Protein AF-A0A920RHC2-F1 (afdb_monomer_lite)

Sequence (141 aa):
MSAENQAVTLLLRSSAWGMVALALLFLLNNFLIFWMDWPGPLALGAHQGWLGLEPLPQPLADGAIALGWIQIAIICVGLGASVVYSLVTPRVGLRAEADRLSGFVTYFVRAFFGGAVGRLFDALISFLRVEGLLVPLWESR

Secondary structure (DSSP, 8-state):
--HHHHHHHHHHHHHHHHHHHHHHHHHHHHHHHHTT----HHHHHHHTTGGGPPPPSSPPPHHHHHHHHHHHHHHHHHHHHHHHHHHH-TTS-HHHHHHHHHHHHHHHHIIIIISHHHHHHHHHHHHHHHTTTTGGGTTT-

Radius of gyration: 21.16 Å; chains: 1; bounding box: 65×23×48 Å

Foldseek 3Di:
DDPVVLVVQLVVQLVLLLVVLVVVLVVVQCCCCVVVVACGLVLLCLLVCHPVHPRPPDHDDPVSNVSNVVSVVSSCCSSVCSSVVSVVPSPDDPVNSVVVSVVVVVVVCCCCPPHDNVVVVVVVVVVCVVVVVVVVVPVPD

pLDDT: mean 82.59, std 9.6, range [44.5, 93.81]

Structure (mmCIF, N/CA/C/O backbone):
data_AF-A0A920RHC2-F1
#
_entry.id   AF-A0A920RHC2-F1
#
loop_
_atom_site.group_PDB
_atom_site.id
_atom_site.type_symbol
_atom_site.label_atom_id
_atom_site.label_alt_id
_atom_site.label_comp_id
_atom_site.label_asym_id
_atom_site.label_entity_id
_atom_site.label_seq_id
_atom_site.pdbx_PDB_ins_code
_atom_site.Cartn_x
_atom_site.Cartn_y
_atom_site.Cartn_z
_atom_site.occupancy
_atom_site.B_iso_or_equiv
_atom_site.auth_seq_id
_atom_site.auth_comp_id
_atom_site.auth_asym_id
_atom_site.auth_atom_id
_atom_site.pdbx_PDB_model_num
ATOM 1 N N . MET A 1 1 ? 26.823 -2.764 -19.845 1.00 55.16 1 MET A N 1
ATOM 2 C CA . MET A 1 1 ? 26.340 -1.892 -18.749 1.00 55.16 1 MET A CA 1
ATOM 3 C C . MET A 1 1 ? 27.145 -2.270 -17.516 1.00 55.16 1 MET A C 1
ATOM 5 O O . MET A 1 1 ? 27.219 -3.463 -17.254 1.00 55.16 1 MET A O 1
ATOM 9 N N . SER A 1 2 ? 27.831 -1.337 -16.848 1.00 66.44 2 SER A N 1
ATOM 10 C CA . SER A 1 2 ? 28.589 -1.671 -15.629 1.00 66.44 2 SER A CA 1
ATOM 11 C C . SER A 1 2 ? 27.632 -2.130 -14.520 1.00 66.44 2 SER A C 1
ATOM 13 O O . SER A 1 2 ? 26.458 -1.749 -14.520 1.00 66.44 2 SER A O 1
ATOM 15 N N . ALA A 1 3 ? 28.120 -2.946 -13.581 1.00 70.38 3 ALA A N 1
ATOM 16 C CA . ALA A 1 3 ? 27.329 -3.412 -12.437 1.00 70.38 3 ALA A CA 1
ATOM 17 C C . ALA A 1 3 ? 26.746 -2.243 -11.614 1.00 70.38 3 ALA A C 1
ATOM 19 O O . ALA A 1 3 ? 25.627 -2.324 -11.114 1.00 70.38 3 ALA A O 1
ATOM 20 N N . GLU A 1 4 ? 27.466 -1.122 -11.561 1.00 74.62 4 GLU A N 1
ATOM 21 C CA . GLU A 1 4 ? 27.045 0.124 -10.915 1.00 74.62 4 GLU A CA 1
ATOM 22 C C . GLU A 1 4 ? 25.785 0.726 -11.559 1.00 74.62 4 GLU A C 1
ATOM 24 O O . GLU A 1 4 ? 24.806 1.009 -10.869 1.00 74.62 4 GLU A O 1
ATOM 29 N N . ASN A 1 5 ? 25.733 0.810 -12.894 1.00 79.62 5 ASN A N 1
ATOM 30 C CA . ASN A 1 5 ? 24.558 1.330 -13.604 1.00 79.62 5 ASN A CA 1
ATOM 31 C C . ASN A 1 5 ? 23.321 0.444 -13.399 1.00 79.62 5 ASN A C 1
ATOM 33 O O . ASN A 1 5 ? 22.188 0.932 -13.390 1.00 79.62 5 ASN A O 1
ATOM 37 N N . GLN A 1 6 ? 23.527 -0.863 -13.225 1.00 79.44 6 GLN A N 1
ATOM 38 C CA . GLN A 1 6 ? 22.450 -1.798 -12.923 1.00 79.44 6 GLN A CA 1
ATOM 39 C C . GLN A 1 6 ? 21.922 -1.611 -11.494 1.00 79.44 6 GLN A C 1
ATOM 41 O O . GLN A 1 6 ? 20.706 -1.606 -11.306 1.00 79.44 6 GLN A O 1
ATOM 46 N N . ALA A 1 7 ? 22.801 -1.400 -10.511 1.00 83.56 7 ALA A N 1
ATOM 47 C CA . ALA A 1 7 ? 22.408 -1.134 -9.127 1.00 83.56 7 ALA A CA 1
ATOM 48 C C . ALA A 1 7 ? 21.610 0.175 -9.000 1.00 83.56 7 ALA A C 1
ATOM 50 O O . ALA A 1 7 ? 20.532 0.180 -8.407 1.00 83.56 7 ALA A O 1
ATOM 51 N N . VAL A 1 8 ? 22.080 1.256 -9.631 1.00 85.88 8 VAL A N 1
ATOM 52 C CA . VAL A 1 8 ? 21.368 2.547 -9.657 1.00 85.88 8 VAL A CA 1
ATOM 53 C C . VAL A 1 8 ? 19.995 2.400 -10.311 1.00 85.88 8 VAL A C 1
ATOM 55 O O . VAL A 1 8 ? 18.997 2.894 -9.790 1.00 85.88 8 VAL A O 1
ATOM 58 N N . THR A 1 9 ? 19.922 1.664 -11.422 1.00 85.75 9 THR A N 1
ATOM 59 C CA . THR A 1 9 ? 18.646 1.393 -12.092 1.00 85.75 9 THR A CA 1
ATOM 60 C C . THR A 1 9 ? 17.695 0.636 -11.168 1.00 85.75 9 THR A C 1
ATOM 62 O O . THR A 1 9 ? 16.549 1.039 -11.026 1.00 85.75 9 THR A O 1
ATOM 65 N N . LEU A 1 10 ? 18.149 -0.422 -10.494 1.00 85.31 10 LEU A N 1
ATOM 66 C CA . LEU A 1 10 ? 17.309 -1.183 -9.564 1.00 85.31 10 LEU A CA 1
ATOM 67 C C . LEU A 1 10 ? 16.796 -0.326 -8.402 1.00 85.31 10 LEU A C 1
ATOM 69 O O . LEU A 1 10 ? 15.611 -0.410 -8.088 1.00 85.31 10 LEU A O 1
ATOM 73 N N . LEU A 1 11 ? 17.649 0.519 -7.813 1.00 88.00 11 LEU A N 1
ATOM 74 C CA . LEU A 1 11 ? 17.274 1.420 -6.718 1.00 88.00 11 LEU A CA 1
ATOM 75 C C . LEU A 1 11 ? 16.206 2.433 -7.137 1.00 88.00 11 LEU A C 1
ATOM 77 O O . LEU A 1 11 ? 15.235 2.647 -6.413 1.00 88.00 11 LEU A O 1
ATOM 81 N N . LEU A 1 12 ? 16.355 3.051 -8.311 1.00 89.44 12 LEU A N 1
ATOM 82 C CA . LEU A 1 12 ? 15.370 4.010 -8.813 1.00 89.44 12 LEU A CA 1
ATOM 83 C C . LEU A 1 12 ? 14.016 3.340 -9.072 1.00 89.44 12 LEU A C 1
ATOM 85 O O . LEU A 1 12 ? 12.972 3.904 -8.748 1.00 89.44 12 LEU A O 1
ATOM 89 N N . ARG A 1 13 ? 14.032 2.117 -9.609 1.00 86.81 13 ARG A N 1
ATOM 90 C CA . ARG A 1 13 ? 12.820 1.347 -9.918 1.00 86.81 13 ARG A CA 1
ATOM 91 C C . ARG A 1 13 ? 12.100 0.875 -8.659 1.00 86.81 13 ARG A C 1
ATOM 93 O O . ARG A 1 13 ? 10.891 1.076 -8.541 1.00 86.81 13 ARG A O 1
ATOM 100 N N . SER A 1 14 ? 12.841 0.325 -7.696 1.00 87.81 14 SER A N 1
ATOM 101 C CA . SER A 1 14 ? 12.277 -0.087 -6.409 1.00 87.81 14 SER A CA 1
ATOM 102 C C . SER A 1 14 ? 11.724 1.104 -5.637 1.00 87.81 14 SER A C 1
ATOM 104 O O . SER A 1 14 ? 10.652 0.993 -5.053 1.00 87.81 14 SER A O 1
ATOM 106 N N . SER A 1 15 ? 12.386 2.263 -5.700 1.00 88.88 15 SER A N 1
ATOM 107 C CA . SER A 1 15 ? 11.894 3.494 -5.074 1.00 88.88 15 SER A CA 1
ATOM 108 C C . SER A 1 15 ? 10.613 4.001 -5.743 1.00 88.88 15 SER A C 1
ATOM 110 O O . SER A 1 15 ? 9.666 4.362 -5.048 1.00 88.88 15 SER A O 1
ATOM 112 N N . ALA A 1 16 ? 10.533 3.988 -7.079 1.00 90.06 16 ALA A N 1
ATOM 113 C CA . ALA A 1 16 ? 9.341 4.428 -7.810 1.00 90.06 16 ALA A CA 1
ATOM 114 C C . ALA A 1 16 ? 8.115 3.548 -7.510 1.00 90.06 16 ALA A C 1
ATOM 116 O O . ALA A 1 16 ? 7.049 4.062 -7.159 1.00 90.06 16 ALA A O 1
ATOM 117 N N . TRP A 1 17 ? 8.272 2.223 -7.581 1.00 88.50 17 TRP A N 1
ATOM 118 C CA . TRP A 1 17 ? 7.216 1.289 -7.179 1.00 88.50 17 TRP A CA 1
ATOM 119 C C . TRP A 1 17 ? 6.915 1.362 -5.686 1.00 88.50 17 TRP A C 1
ATOM 121 O O . TRP A 1 17 ? 5.752 1.262 -5.300 1.00 88.50 17 TRP A O 1
ATOM 131 N N . GLY A 1 18 ? 7.936 1.582 -4.860 1.00 91.25 18 GLY A N 1
ATOM 132 C CA . GLY A 1 18 ? 7.806 1.766 -3.421 1.00 91.25 18 GLY A CA 1
ATOM 133 C C . GLY A 1 18 ? 6.914 2.953 -3.074 1.00 91.25 18 GLY A C 1
ATOM 134 O O . GLY A 1 18 ? 6.018 2.804 -2.253 1.00 91.25 18 GLY A O 1
ATOM 135 N N . MET A 1 19 ? 7.071 4.100 -3.743 1.00 92.31 19 MET A N 1
ATOM 136 C CA . MET A 1 19 ? 6.215 5.271 -3.507 1.00 92.31 19 MET A CA 1
ATOM 137 C C . MET A 1 19 ? 4.748 5.005 -3.860 1.00 92.31 19 MET A C 1
ATOM 139 O O . MET A 1 19 ? 3.854 5.382 -3.101 1.00 92.31 19 MET A O 1
ATOM 143 N N . VAL A 1 20 ? 4.479 4.316 -4.973 1.00 90.88 20 VAL A N 1
ATOM 144 C CA . VAL A 1 20 ? 3.101 3.952 -5.345 1.00 90.88 20 VAL A CA 1
ATOM 145 C C . VAL A 1 20 ? 2.523 2.914 -4.386 1.00 90.88 20 VAL A C 1
ATOM 147 O O . VAL A 1 20 ? 1.379 3.055 -3.955 1.00 90.88 20 VAL A O 1
ATOM 150 N N . ALA A 1 21 ? 3.313 1.915 -3.989 1.00 91.69 21 ALA A N 1
ATOM 151 C CA . ALA A 1 21 ? 2.910 0.938 -2.985 1.00 91.69 21 ALA A CA 1
ATOM 152 C C . ALA A 1 21 ? 2.608 1.610 -1.639 1.00 91.69 21 ALA A C 1
ATOM 154 O O . ALA A 1 21 ? 1.578 1.317 -1.045 1.00 91.69 21 ALA A O 1
ATOM 155 N N . LEU A 1 22 ? 3.444 2.552 -1.193 1.00 92.69 22 LEU A N 1
ATOM 156 C CA . LEU A 1 22 ? 3.224 3.336 0.024 1.00 92.69 22 LEU A CA 1
ATOM 157 C C . LEU A 1 22 ? 1.918 4.124 -0.039 1.00 92.69 22 LEU A C 1
ATOM 159 O O . LEU A 1 22 ? 1.150 4.083 0.917 1.00 92.69 22 LEU A O 1
ATOM 163 N N . ALA A 1 23 ? 1.635 4.797 -1.155 1.00 92.31 23 ALA A N 1
ATOM 164 C CA . ALA A 1 23 ? 0.384 5.531 -1.321 1.00 92.31 23 ALA A CA 1
ATOM 165 C C . ALA A 1 23 ? -0.835 4.595 -1.235 1.00 92.31 23 ALA A C 1
ATOM 167 O O . ALA A 1 23 ? -1.777 4.869 -0.494 1.00 92.31 23 ALA A O 1
ATOM 168 N N . LEU A 1 24 ? -0.806 3.459 -1.937 1.00 90.94 24 LEU A N 1
ATOM 169 C CA . LEU A 1 24 ? -1.895 2.478 -1.901 1.00 90.94 24 LEU A CA 1
ATOM 170 C C . LEU A 1 24 ? -2.056 1.835 -0.519 1.00 90.94 24 LEU A C 1
ATOM 172 O O . LEU A 1 24 ? -3.180 1.695 -0.042 1.00 90.94 24 LEU A O 1
ATOM 176 N N . LEU A 1 25 ? -0.951 1.477 0.137 1.00 93.81 25 LEU A N 1
ATOM 177 C CA . LEU A 1 25 ? -0.948 0.942 1.497 1.00 93.81 25 LEU A CA 1
ATOM 178 C C . LEU A 1 25 ? -1.472 1.966 2.497 1.00 93.81 25 LEU A C 1
ATOM 180 O O . LEU A 1 25 ? -2.221 1.590 3.390 1.00 93.81 25 LEU A O 1
ATOM 184 N N . PHE A 1 26 ? -1.131 3.246 2.339 1.00 91.31 26 PHE A N 1
ATOM 185 C CA . PHE A 1 26 ? -1.679 4.320 3.158 1.00 91.31 26 PHE A CA 1
ATOM 186 C C . PHE A 1 26 ? -3.196 4.417 2.979 1.00 91.31 26 PHE A C 1
ATOM 188 O O . PHE A 1 26 ? -3.917 4.401 3.973 1.00 91.31 26 PHE A O 1
ATOM 195 N N . LEU A 1 27 ? -3.701 4.444 1.740 1.00 91.19 27 LEU A N 1
ATOM 196 C CA . LEU A 1 27 ? -5.147 4.464 1.480 1.00 91.19 27 LEU A CA 1
ATOM 197 C C . LEU A 1 27 ? -5.847 3.236 2.081 1.00 91.19 27 LEU A C 1
ATOM 199 O O . LEU A 1 27 ? -6.848 3.381 2.779 1.00 91.19 27 LEU A O 1
ATOM 203 N N . LEU A 1 28 ? -5.302 2.040 1.849 1.00 92.12 28 LEU A N 1
ATOM 204 C CA . LEU A 1 28 ? -5.846 0.795 2.388 1.00 92.12 28 LEU A CA 1
ATOM 205 C C . LEU A 1 28 ? -5.826 0.792 3.919 1.00 92.12 28 LEU A C 1
ATOM 207 O O . LEU A 1 28 ? -6.799 0.391 4.548 1.00 92.12 28 LEU A O 1
ATOM 211 N N . ASN A 1 29 ? -4.738 1.252 4.532 1.00 92.44 29 ASN A N 1
ATOM 212 C CA . ASN A 1 29 ? -4.620 1.308 5.981 1.00 92.44 29 ASN A CA 1
ATOM 213 C C . ASN A 1 29 ? -5.637 2.279 6.589 1.00 92.44 29 ASN A C 1
ATOM 215 O O . ASN A 1 29 ? -6.314 1.911 7.544 1.00 92.44 29 ASN A O 1
ATOM 219 N N . ASN A 1 30 ? -5.813 3.461 5.992 1.00 91.44 30 ASN A N 1
ATOM 220 C CA . ASN A 1 30 ? -6.843 4.409 6.416 1.00 91.44 30 ASN A CA 1
ATOM 221 C C . ASN A 1 30 ? -8.245 3.817 6.271 1.00 91.44 30 ASN A C 1
ATOM 223 O O . ASN A 1 30 ? -9.056 3.960 7.177 1.00 91.44 30 ASN A O 1
ATOM 227 N N . PHE A 1 31 ? -8.521 3.115 5.172 1.00 90.38 31 PHE A N 1
ATOM 228 C CA . PHE A 1 31 ? -9.789 2.411 4.997 1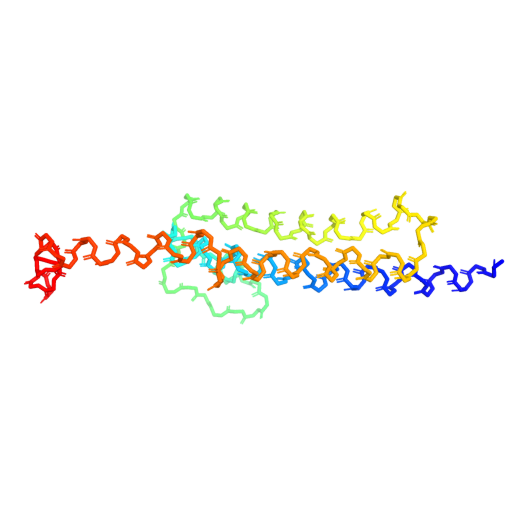.00 90.38 31 PHE A CA 1
ATOM 229 C C . PHE A 1 31 ? -10.020 1.377 6.111 1.00 90.38 31 PHE A C 1
ATOM 231 O O . PHE A 1 31 ? -11.079 1.364 6.731 1.00 90.38 31 PHE A O 1
ATOM 238 N N . LEU A 1 32 ? -9.020 0.548 6.427 1.00 91.19 32 LEU A N 1
ATOM 239 C CA . LEU A 1 32 ? -9.137 -0.448 7.496 1.00 91.19 32 LEU A CA 1
ATOM 240 C C . LEU A 1 32 ? -9.357 0.196 8.873 1.00 91.19 32 LEU A C 1
ATOM 242 O O . LEU A 1 32 ? -10.135 -0.319 9.666 1.00 91.19 32 LEU A O 1
ATOM 246 N N . ILE A 1 33 ? -8.691 1.313 9.164 1.00 90.06 33 ILE A N 1
ATOM 247 C CA . ILE A 1 33 ? -8.833 1.991 10.458 1.00 90.06 33 ILE A CA 1
ATOM 248 C C . ILE A 1 33 ? -10.189 2.696 10.556 1.00 90.06 33 ILE A C 1
ATOM 250 O O . ILE A 1 33 ? -10.921 2.465 11.506 1.00 90.06 33 ILE A O 1
ATOM 254 N N . PHE A 1 34 ? -10.544 3.533 9.580 1.00 88.75 34 PHE A N 1
ATOM 255 C CA . PHE A 1 34 ? -11.711 4.413 9.693 1.00 88.75 34 PHE A CA 1
ATOM 256 C C . PHE A 1 34 ? -13.041 3.768 9.307 1.00 88.75 34 PHE A C 1
ATOM 258 O O . PHE A 1 34 ? -14.078 4.246 9.752 1.00 88.75 34 PHE A O 1
ATOM 265 N N . TRP A 1 35 ? -13.046 2.756 8.436 1.00 87.81 35 TRP A N 1
ATOM 266 C CA . TRP A 1 35 ? -14.291 2.099 8.008 1.00 87.81 35 TRP A CA 1
ATOM 267 C C . TRP A 1 35 ? -14.493 0.723 8.624 1.00 87.81 35 TRP A C 1
ATOM 269 O O . TRP A 1 35 ? -15.633 0.293 8.757 1.00 87.81 35 TRP A O 1
ATOM 279 N N . MET A 1 36 ? -13.411 0.020 8.959 1.00 88.12 36 MET A N 1
ATOM 280 C CA . MET A 1 36 ? -13.496 -1.313 9.556 1.00 88.12 36 MET A CA 1
ATOM 281 C C . MET A 1 36 ? -13.176 -1.308 11.058 1.00 88.12 36 MET A C 1
ATOM 283 O O . MET A 1 36 ? -13.199 -2.377 11.664 1.00 88.12 36 MET A O 1
ATOM 287 N N . ASP A 1 37 ? -12.860 -0.144 11.641 1.00 86.44 37 ASP A N 1
ATOM 288 C CA . ASP A 1 37 ? -12.486 0.041 13.051 1.00 86.44 37 ASP A CA 1
ATOM 289 C C . ASP A 1 37 ? -11.280 -0.810 13.491 1.00 86.44 37 ASP A C 1
ATOM 291 O O . ASP A 1 37 ? -11.186 -1.283 14.627 1.00 86.44 37 ASP A O 1
ATOM 295 N N . TRP A 1 38 ? -10.324 -1.042 12.585 1.00 90.56 38 TRP A N 1
ATOM 296 C CA . TRP A 1 38 ? -9.099 -1.760 12.938 1.00 90.56 38 TRP A CA 1
ATOM 297 C C . TRP A 1 38 ? -8.186 -0.869 13.791 1.00 90.56 38 TRP A C 1
ATOM 299 O O . TRP A 1 38 ? -8.099 0.334 13.550 1.00 90.56 38 TRP A O 1
ATOM 309 N N . PRO A 1 39 ? -7.418 -1.446 14.732 1.00 85.44 39 PRO A N 1
ATOM 310 C CA . PRO A 1 39 ? -6.642 -0.667 15.701 1.00 85.44 39 PRO A CA 1
ATOM 311 C C . PRO A 1 39 ? -5.544 0.192 15.063 1.00 85.44 39 PRO A C 1
ATOM 313 O O . PRO A 1 39 ? -5.160 1.222 15.609 1.00 85.44 39 PRO A O 1
ATOM 316 N N . GLY A 1 40 ? -5.027 -0.219 13.906 1.00 85.94 40 GLY A N 1
ATOM 317 C CA . GLY A 1 40 ? -3.912 0.445 13.252 1.00 85.94 40 GLY A CA 1
ATOM 318 C C . GLY A 1 40 ? -2.551 -0.066 13.748 1.00 85.94 40 GLY A C 1
ATOM 319 O O . GLY A 1 40 ? -2.409 -0.531 14.883 1.00 85.94 40 GLY A O 1
ATOM 320 N N . PRO A 1 41 ? -1.504 0.049 12.914 1.00 84.00 41 PRO A N 1
ATOM 321 C CA . PRO A 1 41 ? -0.167 -0.446 13.241 1.00 84.00 41 PRO A CA 1
ATOM 322 C C . PRO A 1 41 ? 0.475 0.311 14.414 1.00 84.00 41 PRO A C 1
ATOM 324 O O . PRO A 1 41 ? 1.221 -0.279 15.192 1.00 84.00 41 PRO A O 1
ATOM 327 N N . LEU A 1 42 ? 0.159 1.603 14.580 1.00 82.62 42 LEU A N 1
ATOM 328 C CA . LEU A 1 42 ? 0.672 2.420 15.685 1.00 82.62 42 LEU A CA 1
ATOM 329 C C . LEU A 1 42 ? 0.055 2.034 17.033 1.00 82.62 42 LEU A C 1
ATOM 331 O O . LEU A 1 42 ? 0.767 2.018 18.031 1.00 82.62 42 LEU A O 1
ATOM 335 N N . ALA A 1 43 ? -1.231 1.671 17.069 1.00 83.31 43 ALA A N 1
ATOM 336 C CA . ALA A 1 43 ? -1.875 1.226 18.303 1.00 83.31 43 ALA A CA 1
ATOM 337 C C . ALA A 1 43 ? -1.321 -0.125 18.773 1.00 83.31 43 ALA A C 1
ATOM 339 O O . ALA A 1 43 ? -1.094 -0.317 19.966 1.00 83.31 43 ALA A O 1
ATOM 340 N N . LEU A 1 44 ? -1.029 -1.038 17.839 1.00 84.50 44 LEU A N 1
ATOM 341 C CA . LEU A 1 44 ? -0.336 -2.285 18.165 1.00 84.50 44 LEU A CA 1
ATOM 342 C C . LEU A 1 44 ? 1.096 -2.025 18.659 1.00 84.50 44 LEU A C 1
ATOM 344 O O . LEU A 1 44 ? 1.526 -2.628 19.640 1.00 84.50 44 LEU A O 1
ATOM 348 N N . GLY A 1 45 ? 1.814 -1.092 18.027 1.00 81.31 45 GLY A N 1
ATOM 349 C CA . GLY A 1 45 ? 3.134 -0.664 18.490 1.00 81.31 45 GLY A CA 1
ATOM 350 C C . GLY A 1 45 ? 3.102 -0.105 19.914 1.00 81.31 45 GLY A C 1
ATOM 351 O O . GLY A 1 45 ? 3.906 -0.512 20.745 1.00 81.31 45 GLY A O 1
ATOM 352 N N . ALA A 1 46 ? 2.140 0.762 20.225 1.00 82.44 46 ALA A N 1
ATOM 353 C CA . ALA A 1 46 ? 1.969 1.331 21.558 1.00 82.44 46 ALA A CA 1
ATOM 354 C C . ALA A 1 46 ? 1.548 0.284 22.608 1.00 82.44 46 ALA A C 1
ATOM 356 O O . ALA A 1 46 ? 2.029 0.326 23.738 1.00 82.44 46 ALA A O 1
ATOM 357 N N . HIS A 1 47 ? 0.740 -0.714 22.233 1.00 80.81 47 HIS A N 1
ATOM 358 C CA . HIS A 1 47 ? 0.437 -1.858 23.102 1.00 80.81 47 HIS A CA 1
ATOM 359 C C . HIS A 1 47 ? 1.683 -2.689 23.446 1.00 80.81 47 HIS A C 1
ATOM 361 O O . HIS A 1 47 ? 1.843 -3.121 24.583 1.00 80.81 47 HIS A O 1
ATOM 367 N N . GLN A 1 48 ? 2.585 -2.871 22.479 1.00 80.69 48 GLN A N 1
ATOM 368 C CA . GLN A 1 48 ? 3.834 -3.618 22.653 1.00 80.69 48 GLN A CA 1
ATOM 369 C C . GLN A 1 48 ? 4.971 -2.766 23.259 1.00 80.69 48 GLN A C 1
ATOM 371 O O . GLN A 1 48 ? 6.066 -3.278 23.499 1.00 80.69 48 GLN A O 1
ATOM 376 N N . GLY A 1 49 ? 4.747 -1.466 23.489 1.00 78.69 49 GLY A N 1
ATOM 377 C CA . GLY A 1 49 ? 5.767 -0.530 23.974 1.00 78.69 49 GLY A CA 1
ATOM 378 C C . GLY A 1 49 ? 6.854 -0.195 22.943 1.00 78.69 49 GLY A C 1
ATOM 379 O O . GLY A 1 49 ? 7.983 0.140 23.301 1.00 78.69 49 GLY A O 1
ATOM 380 N N . TRP A 1 50 ? 6.556 -0.315 21.650 1.00 83.06 50 TRP A N 1
ATOM 381 C CA . TRP A 1 50 ? 7.481 0.029 20.573 1.00 83.06 50 TRP A CA 1
ATOM 382 C C . TRP A 1 50 ? 7.625 1.543 20.404 1.00 83.06 50 TRP A C 1
ATOM 384 O O . TRP A 1 50 ? 6.687 2.304 20.622 1.00 83.06 50 TRP A O 1
ATOM 394 N N . LEU A 1 51 ? 8.813 1.972 19.962 1.00 74.44 51 LEU A N 1
ATOM 395 C CA . LEU A 1 51 ? 9.124 3.359 19.581 1.00 74.44 51 LEU A CA 1
ATOM 396 C C . LEU A 1 51 ? 8.927 4.409 20.695 1.00 74.44 51 LEU A C 1
ATOM 398 O O . LEU A 1 51 ? 8.866 5.598 20.399 1.00 74.44 51 LEU A O 1
ATOM 402 N N . GLY A 1 52 ? 8.850 3.989 21.964 1.00 72.69 52 GLY A N 1
ATOM 403 C CA . GLY A 1 52 ? 8.622 4.898 23.093 1.00 72.69 52 GLY A CA 1
ATOM 404 C C . GLY A 1 52 ? 7.229 5.536 23.097 1.00 72.69 52 GLY A C 1
ATOM 405 O O . GLY A 1 52 ? 7.056 6.603 23.677 1.00 72.69 52 GLY A O 1
ATOM 406 N N . LEU A 1 53 ? 6.260 4.912 22.421 1.00 77.12 53 LEU A N 1
ATOM 407 C CA . LEU A 1 53 ? 4.879 5.382 22.376 1.00 77.12 53 LEU A CA 1
ATOM 408 C C . LEU A 1 53 ? 4.219 5.249 23.755 1.00 77.12 53 LEU A C 1
ATOM 410 O O . LEU A 1 53 ? 4.460 4.278 24.475 1.00 77.12 53 LEU A O 1
ATOM 414 N N . GLU A 1 54 ? 3.376 6.220 24.110 1.00 72.25 54 GLU A N 1
ATOM 415 C CA . GLU A 1 54 ? 2.597 6.161 25.346 1.00 72.25 54 GLU A CA 1
ATOM 416 C C . GLU A 1 54 ? 1.682 4.925 25.347 1.00 72.25 54 GLU A C 1
ATOM 418 O O . GLU A 1 54 ? 1.040 4.634 24.330 1.00 72.25 54 GLU A O 1
ATOM 423 N N . PRO A 1 55 ? 1.610 4.186 26.471 1.00 69.88 55 PRO A N 1
ATOM 424 C CA . PRO A 1 55 ? 0.718 3.042 26.588 1.00 69.88 55 PRO A CA 1
ATOM 425 C C . PRO A 1 55 ? -0.726 3.466 26.326 1.00 69.88 55 PRO A C 1
ATOM 427 O O . PRO A 1 55 ? -1.167 4.510 26.815 1.00 69.88 55 PRO A O 1
ATOM 430 N N . LEU A 1 56 ? -1.484 2.651 25.586 1.00 70.25 56 LEU A N 1
ATOM 431 C CA . LEU A 1 56 ? -2.896 2.957 25.384 1.00 70.25 56 LEU A CA 1
ATOM 432 C C . LEU A 1 56 ? -3.631 2.992 26.737 1.00 70.25 56 LEU A C 1
ATOM 434 O O . LEU A 1 56 ? -3.425 2.094 27.558 1.00 70.25 56 LEU A O 1
ATOM 438 N N . PRO A 1 57 ? -4.549 3.957 26.943 1.00 66.88 57 PRO A N 1
ATOM 439 C CA . PRO A 1 57 ? -5.366 4.037 28.156 1.00 66.88 57 PRO A CA 1
ATOM 440 C C . PRO A 1 57 ? -6.188 2.770 28.429 1.00 66.88 57 PRO A C 1
ATOM 442 O O . PRO A 1 57 ? -6.514 2.479 29.576 1.00 66.88 57 PRO A O 1
ATOM 445 N N . GLN A 1 58 ? -6.533 2.025 27.374 1.00 68.31 58 GLN A N 1
ATOM 446 C CA . GLN A 1 58 ? -7.175 0.717 27.453 1.00 68.31 58 GLN A CA 1
ATOM 447 C C . GLN A 1 58 ? -6.386 -0.285 26.600 1.00 68.31 58 GLN A C 1
ATOM 449 O O . GLN A 1 58 ? -6.038 0.037 25.460 1.00 68.31 58 GLN A O 1
ATOM 454 N N . PRO A 1 59 ? -6.092 -1.490 27.118 1.00 70.00 59 PRO A N 1
ATOM 455 C CA . PRO A 1 59 ? -5.408 -2.515 26.341 1.00 70.00 59 PRO A CA 1
ATOM 456 C C . PRO A 1 59 ? -6.264 -2.945 25.142 1.00 70.00 59 PRO A C 1
ATOM 458 O O . PRO A 1 59 ? -7.492 -2.994 25.231 1.00 70.00 59 PRO A O 1
ATOM 461 N N . LEU A 1 60 ? -5.615 -3.266 24.017 1.00 76.94 60 LEU A N 1
ATOM 462 C CA . LEU A 1 60 ? -6.312 -3.822 22.858 1.00 76.94 60 LEU A CA 1
ATOM 463 C C . LEU A 1 60 ? -6.937 -5.162 23.252 1.00 76.94 60 LEU A C 1
ATOM 465 O O . LEU A 1 60 ? -6.282 -5.996 23.871 1.00 76.94 60 LEU A O 1
ATOM 469 N N . ALA A 1 61 ? -8.187 -5.381 22.848 1.00 79.31 61 ALA A N 1
ATOM 470 C CA . ALA A 1 61 ? -8.812 -6.692 22.952 1.00 79.31 61 ALA A CA 1
ATOM 471 C C . ALA A 1 61 ? -8.030 -7.728 22.124 1.00 79.31 61 ALA A C 1
ATOM 473 O O . ALA A 1 61 ? -7.492 -7.394 21.065 1.00 79.31 61 ALA A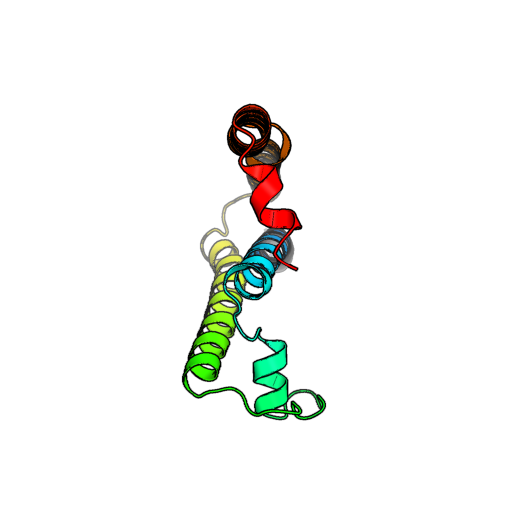 O 1
ATOM 474 N N . ASP A 1 62 ? -8.036 -8.995 22.546 1.00 75.31 62 ASP A N 1
ATOM 475 C CA . ASP A 1 62 ? -7.265 -10.072 21.900 1.00 75.31 62 ASP A CA 1
ATOM 476 C C . ASP A 1 62 ? -7.526 -10.178 20.384 1.00 75.31 62 ASP A C 1
ATOM 478 O O . ASP A 1 62 ? -6.605 -10.382 19.590 1.00 75.31 62 ASP A O 1
ATOM 482 N N . GLY A 1 63 ? -8.774 -9.954 19.952 1.00 79.31 63 GLY A N 1
ATOM 483 C CA . GLY A 1 63 ? -9.138 -9.923 18.532 1.00 79.31 63 GLY A CA 1
ATOM 484 C C . GLY A 1 63 ? -8.522 -8.750 17.759 1.00 79.31 63 GLY A C 1
ATOM 485 O O . GLY A 1 63 ? -8.111 -8.912 16.612 1.00 79.31 63 GLY A O 1
ATOM 486 N N . ALA A 1 64 ? -8.391 -7.581 18.389 1.00 81.88 64 ALA A N 1
ATOM 487 C CA . ALA A 1 64 ? -7.774 -6.406 17.778 1.00 81.88 64 ALA A CA 1
ATOM 488 C C . ALA A 1 64 ? -6.254 -6.588 17.623 1.00 81.88 64 ALA A C 1
ATOM 490 O O . ALA A 1 64 ? -5.684 -6.170 16.616 1.00 81.88 64 ALA A O 1
ATOM 491 N N . ILE A 1 65 ? -5.597 -7.281 18.557 1.00 84.25 65 ILE A N 1
ATOM 492 C CA . ILE A 1 65 ? -4.161 -7.589 18.458 1.00 84.25 65 ILE A CA 1
ATOM 493 C C . ILE A 1 65 ? -3.874 -8.418 17.197 1.00 84.25 65 ILE A C 1
ATOM 495 O O . ILE A 1 65 ? -2.964 -8.088 16.433 1.00 84.25 65 ILE A O 1
ATOM 499 N N . ALA A 1 66 ? -4.680 -9.451 16.928 1.00 87.75 66 ALA A N 1
ATOM 500 C CA . ALA A 1 66 ? -4.542 -10.261 15.717 1.00 87.75 66 ALA A CA 1
ATOM 501 C C . ALA A 1 66 ? -4.709 -9.421 14.435 1.00 87.75 66 ALA A C 1
ATOM 503 O O . ALA A 1 66 ? -3.906 -9.539 13.507 1.00 87.75 66 ALA A O 1
ATOM 504 N N . LEU A 1 67 ? -5.702 -8.523 14.401 1.00 88.25 67 LEU A N 1
ATOM 505 C CA . LEU A 1 67 ? -5.922 -7.608 13.274 1.00 88.25 67 LEU A CA 1
ATOM 506 C C . LEU A 1 67 ? -4.745 -6.647 13.063 1.00 88.25 67 LEU A C 1
ATOM 508 O O . LEU A 1 67 ? -4.333 -6.420 11.924 1.00 88.25 67 LEU A O 1
ATOM 512 N N . GLY A 1 68 ? -4.158 -6.122 14.139 1.00 87.56 68 GLY A N 1
ATOM 513 C CA . GLY A 1 68 ? -2.971 -5.272 14.050 1.00 87.56 68 GLY A CA 1
ATOM 514 C C . GLY A 1 68 ? -1.772 -6.011 13.441 1.00 87.56 68 GLY A C 1
ATOM 515 O O . GLY A 1 68 ? -1.091 -5.469 12.570 1.00 87.56 68 GLY A O 1
ATOM 516 N N . TRP A 1 69 ? -1.544 -7.275 13.815 1.00 88.62 69 TRP A N 1
ATOM 517 C CA . TRP A 1 69 ? -0.484 -8.093 13.211 1.00 88.62 69 TRP A CA 1
ATOM 518 C C . TRP A 1 69 ? -0.733 -8.359 11.728 1.00 88.62 69 TRP A C 1
ATOM 520 O O . TRP A 1 69 ? 0.201 -8.302 10.925 1.00 88.62 69 TRP A O 1
ATOM 530 N N . ILE A 1 70 ? -1.992 -8.579 11.344 1.00 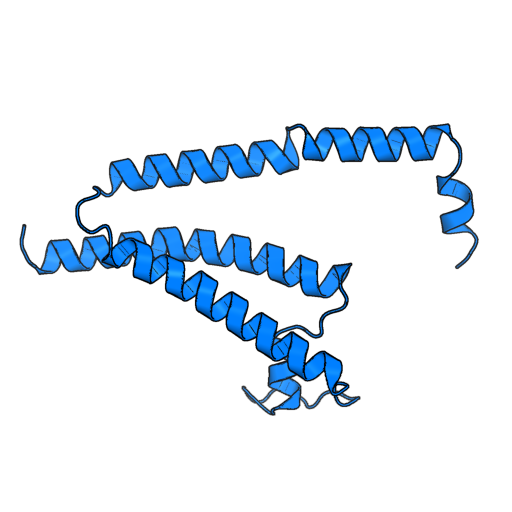91.62 70 ILE A N 1
ATOM 531 C CA . ILE A 1 70 ? -2.379 -8.699 9.936 1.00 91.62 70 ILE A CA 1
ATOM 532 C C . ILE A 1 70 ? -2.093 -7.389 9.184 1.00 91.62 70 ILE A C 1
ATOM 534 O O . ILE A 1 70 ? -1.572 -7.442 8.072 1.00 91.62 70 ILE A O 1
ATOM 538 N N . GLN A 1 71 ? -2.345 -6.214 9.773 1.00 90.50 71 GLN A N 1
ATOM 539 C CA . GLN A 1 71 ? -1.996 -4.930 9.137 1.00 90.50 71 GLN A CA 1
ATOM 540 C C . GLN A 1 71 ? -0.497 -4.787 8.909 1.00 90.50 71 GLN A C 1
ATOM 542 O O . GLN A 1 71 ? -0.086 -4.374 7.824 1.00 90.50 71 GLN A O 1
ATOM 547 N N . ILE A 1 72 ? 0.321 -5.157 9.897 1.00 90.38 72 ILE A N 1
ATOM 548 C CA . ILE A 1 72 ? 1.779 -5.163 9.745 1.00 90.38 72 ILE A CA 1
ATOM 549 C C . ILE A 1 72 ? 2.187 -6.111 8.613 1.00 90.38 72 ILE A C 1
ATOM 551 O O . ILE A 1 72 ? 2.962 -5.718 7.742 1.00 90.38 72 ILE A O 1
ATOM 555 N N . ALA A 1 73 ? 1.614 -7.316 8.559 1.00 92.50 73 ALA A N 1
ATOM 556 C CA . ALA A 1 73 ? 1.887 -8.270 7.489 1.00 92.50 73 ALA A CA 1
ATOM 557 C C . ALA A 1 73 ? 1.512 -7.715 6.104 1.00 92.50 73 ALA A C 1
ATOM 559 O O . ALA A 1 73 ? 2.310 -7.821 5.175 1.00 92.50 73 ALA A O 1
ATOM 560 N N . ILE A 1 74 ? 0.350 -7.066 5.964 1.00 92.12 74 ILE A N 1
ATOM 561 C CA . ILE A 1 74 ? -0.081 -6.421 4.712 1.00 92.12 74 ILE A CA 1
ATOM 562 C C . ILE A 1 74 ? 0.926 -5.349 4.277 1.00 92.12 74 ILE A C 1
ATOM 564 O O . ILE A 1 74 ? 1.317 -5.316 3.109 1.00 92.12 74 ILE A O 1
ATOM 568 N N . ILE A 1 75 ? 1.382 -4.502 5.205 1.00 91.06 75 ILE A N 1
ATOM 569 C CA . ILE A 1 75 ? 2.372 -3.454 4.919 1.00 91.06 75 ILE A CA 1
ATOM 570 C C . ILE A 1 75 ? 3.705 -4.078 4.489 1.00 91.06 75 ILE A C 1
ATOM 572 O O . ILE A 1 75 ? 4.262 -3.689 3.460 1.00 91.06 75 ILE A O 1
ATOM 576 N N . CYS A 1 76 ? 4.199 -5.077 5.225 1.00 92.31 76 CYS A N 1
ATOM 577 C CA . CYS A 1 76 ? 5.442 -5.776 4.900 1.00 92.31 76 CYS A CA 1
ATOM 578 C C . CYS A 1 76 ? 5.375 -6.468 3.534 1.00 92.31 76 CYS A C 1
ATOM 580 O O . CYS A 1 76 ? 6.316 -6.355 2.749 1.00 92.31 76 CYS A O 1
ATOM 582 N N . VAL A 1 77 ? 4.269 -7.149 3.225 1.00 93.00 77 VAL A N 1
ATOM 583 C CA . VAL A 1 77 ? 4.068 -7.817 1.932 1.00 93.00 77 VAL A CA 1
ATOM 584 C C . VAL A 1 77 ? 3.965 -6.795 0.805 1.00 93.00 77 VAL A C 1
ATOM 586 O O . VAL A 1 77 ? 4.616 -6.973 -0.221 1.00 93.00 77 VAL A O 1
ATOM 589 N N . GLY A 1 78 ? 3.210 -5.708 0.982 1.00 90.31 78 GLY A N 1
ATOM 590 C CA . GLY A 1 78 ? 3.058 -4.675 -0.044 1.00 90.31 78 GLY A CA 1
ATOM 591 C C . GLY A 1 78 ? 4.376 -3.966 -0.369 1.00 90.31 78 GLY A C 1
ATOM 592 O O . GLY A 1 78 ? 4.726 -3.810 -1.542 1.00 90.31 78 GLY A O 1
ATOM 593 N N . LEU A 1 79 ? 5.158 -3.606 0.653 1.00 90.19 79 LEU A N 1
ATOM 594 C CA . LEU A 1 79 ? 6.487 -3.023 0.457 1.00 90.19 79 LEU A CA 1
ATOM 595 C C . LEU A 1 79 ? 7.475 -4.040 -0.113 1.00 90.19 79 LEU A C 1
ATOM 597 O O . LEU A 1 79 ? 8.177 -3.735 -1.079 1.00 90.19 79 LEU A O 1
ATOM 601 N N . GLY A 1 80 ? 7.492 -5.263 0.418 1.00 89.81 80 GLY A N 1
ATOM 602 C CA . GLY A 1 80 ? 8.332 -6.345 -0.088 1.00 89.81 80 GLY A CA 1
ATOM 603 C C . GLY A 1 80 ? 8.065 -6.632 -1.565 1.00 89.81 80 GLY A C 1
ATOM 604 O O . GLY A 1 80 ? 9.008 -6.728 -2.349 1.00 89.81 80 GLY A O 1
ATOM 605 N N . ALA A 1 81 ? 6.796 -6.667 -1.976 1.00 89.62 81 ALA A N 1
ATOM 606 C CA . ALA A 1 81 ? 6.400 -6.876 -3.365 1.00 89.62 81 ALA A CA 1
ATOM 607 C C . ALA A 1 81 ? 6.963 -5.799 -4.305 1.00 89.62 81 ALA A C 1
ATOM 609 O O . ALA A 1 81 ? 7.419 -6.137 -5.397 1.00 89.62 81 ALA A O 1
ATOM 610 N N . SER A 1 82 ? 7.008 -4.529 -3.883 1.00 87.81 82 SER A N 1
ATOM 611 C CA . SER A 1 82 ? 7.574 -3.438 -4.698 1.00 87.81 82 SER A CA 1
ATOM 612 C C . SER A 1 82 ? 9.068 -3.639 -5.008 1.00 87.81 82 SER A C 1
ATOM 614 O O . SER A 1 82 ? 9.528 -3.424 -6.136 1.00 87.81 82 SER A O 1
ATOM 616 N N . VAL A 1 83 ? 9.821 -4.142 -4.025 1.00 86.81 83 VAL A N 1
ATOM 617 C CA . VAL A 1 83 ? 11.251 -4.439 -4.160 1.00 86.81 83 VAL A CA 1
ATOM 618 C C . VAL A 1 83 ? 11.454 -5.722 -4.963 1.00 86.81 83 VAL A C 1
ATOM 620 O O . VAL A 1 83 ? 12.213 -5.729 -5.933 1.00 86.81 83 VAL A O 1
ATOM 623 N N . VAL A 1 84 ? 10.736 -6.794 -4.616 1.00 89.06 84 VAL A N 1
ATOM 624 C CA . VAL A 1 84 ? 10.820 -8.100 -5.289 1.00 89.06 84 VAL A CA 1
ATOM 625 C C . VAL A 1 84 ? 10.477 -7.975 -6.770 1.00 89.06 84 VAL A C 1
ATOM 627 O O . VAL A 1 84 ? 11.202 -8.507 -7.608 1.00 89.06 84 VAL 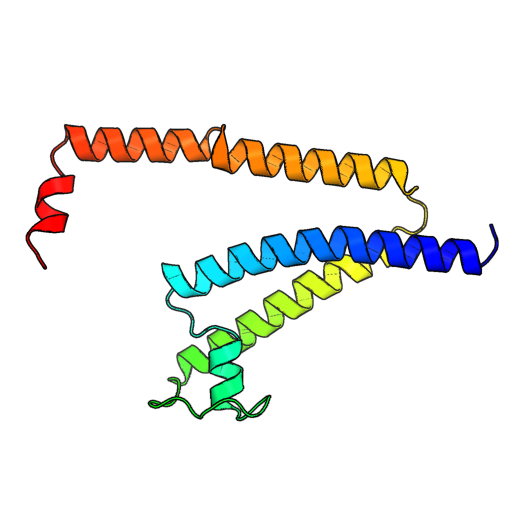A O 1
ATOM 630 N N . TYR A 1 85 ? 9.434 -7.225 -7.121 1.00 85.56 85 TYR A N 1
ATOM 631 C CA . TYR A 1 85 ? 9.054 -7.005 -8.515 1.00 85.56 85 TYR A CA 1
ATOM 632 C C . TYR A 1 85 ? 10.190 -6.373 -9.337 1.00 85.56 85 TYR A C 1
ATOM 634 O O . TYR A 1 85 ? 10.477 -6.807 -10.460 1.00 85.56 85 TYR A O 1
ATOM 642 N N . SER A 1 86 ? 10.882 -5.394 -8.748 1.00 81.62 86 SER A N 1
ATOM 643 C CA . SER A 1 86 ? 12.026 -4.723 -9.374 1.00 81.62 86 SER A CA 1
ATOM 644 C C . SER A 1 86 ? 13.215 -5.676 -9.561 1.00 81.62 86 SER A C 1
ATOM 646 O O . SER A 1 86 ? 13.883 -5.628 -10.595 1.00 81.62 86 SER A O 1
ATOM 648 N N . LEU A 1 87 ? 13.437 -6.586 -8.606 1.00 81.62 87 LEU A N 1
ATOM 649 C CA . LEU A 1 87 ? 14.498 -7.600 -8.655 1.00 81.62 87 LEU A CA 1
ATOM 650 C C . LEU A 1 87 ? 14.217 -8.719 -9.669 1.00 81.62 87 LEU A C 1
ATOM 652 O O . LEU A 1 87 ? 15.131 -9.151 -10.369 1.00 81.62 87 LEU A O 1
ATOM 656 N N . VAL A 1 88 ? 12.965 -9.175 -9.772 1.00 84.00 88 VAL A N 1
ATOM 657 C CA . VAL A 1 88 ? 12.545 -10.251 -10.692 1.00 84.00 88 VAL A CA 1
ATOM 658 C C . VAL A 1 88 ? 12.497 -9.768 -12.143 1.00 84.00 88 VAL A C 1
ATOM 660 O O . VAL A 1 88 ? 12.672 -10.561 -13.069 1.00 84.00 88 VAL A O 1
ATOM 663 N N . THR A 1 89 ? 12.342 -8.458 -12.365 1.00 79.94 89 THR A N 1
ATOM 664 C CA . THR A 1 89 ? 12.176 -7.880 -13.707 1.00 79.94 89 THR A CA 1
ATOM 665 C C . THR A 1 89 ? 13.343 -6.968 -14.131 1.00 79.94 89 THR A C 1
ATOM 667 O O . THR A 1 89 ? 13.110 -5.829 -14.553 1.00 79.94 89 THR A O 1
ATOM 670 N N . PRO A 1 90 ? 14.615 -7.415 -14.095 1.00 67.69 90 PRO A N 1
ATOM 671 C CA . PRO A 1 90 ? 15.779 -6.538 -14.258 1.00 67.69 90 PRO A CA 1
ATOM 672 C C . PRO A 1 90 ? 15.967 -6.010 -15.690 1.00 67.69 90 PRO A C 1
ATOM 674 O O . PRO A 1 90 ? 16.687 -5.039 -15.897 1.00 67.69 90 PRO A O 1
ATOM 677 N N . ARG A 1 91 ? 15.314 -6.619 -16.691 1.00 69.38 91 ARG A N 1
ATOM 678 C CA . ARG A 1 91 ? 15.475 -6.270 -18.117 1.00 69.38 91 ARG A CA 1
ATOM 679 C C . ARG A 1 91 ? 14.548 -5.155 -18.616 1.00 69.38 91 ARG A C 1
ATOM 681 O O . ARG A 1 91 ? 14.633 -4.779 -19.781 1.00 69.38 91 ARG A O 1
ATOM 688 N N . VAL A 1 92 ? 13.653 -4.637 -17.775 1.00 74.81 92 VAL A N 1
ATOM 689 C CA . VAL A 1 92 ? 12.756 -3.534 -18.153 1.00 74.81 92 VAL A CA 1
ATOM 690 C C . VAL A 1 92 ? 13.491 -2.200 -18.009 1.00 74.81 92 VAL A C 1
ATOM 692 O O . VAL A 1 92 ? 14.086 -1.911 -16.974 1.00 74.81 92 VAL A O 1
ATOM 695 N N . GLY A 1 93 ? 13.465 -1.389 -19.068 1.00 81.31 93 GLY A N 1
ATOM 696 C CA . GLY A 1 93 ? 14.065 -0.056 -19.059 1.00 81.31 93 GLY A CA 1
ATOM 697 C C . GLY A 1 93 ? 13.245 0.952 -18.247 1.00 81.31 93 GLY A C 1
ATOM 698 O O . GLY A 1 93 ? 12.019 0.873 -18.213 1.00 81.31 93 GLY A O 1
ATOM 699 N N . LEU A 1 94 ? 13.926 1.945 -17.664 1.00 81.31 94 LEU A N 1
ATOM 700 C CA . LEU A 1 94 ? 13.324 2.987 -16.813 1.00 81.31 94 LEU A CA 1
ATOM 701 C C . LEU A 1 94 ? 12.161 3.733 -17.485 1.00 81.31 94 LEU A C 1
ATOM 703 O O . LEU A 1 94 ? 11.146 3.982 -16.847 1.00 81.31 94 LEU A O 1
ATOM 707 N N . ARG A 1 95 ? 12.278 4.058 -18.781 1.00 84.00 95 ARG A N 1
ATOM 708 C CA . ARG A 1 95 ? 11.213 4.755 -19.529 1.00 84.00 95 ARG A CA 1
ATOM 709 C C . ARG A 1 95 ? 9.943 3.916 -19.644 1.00 84.00 95 ARG A C 1
ATOM 711 O O . ARG A 1 95 ? 8.868 4.388 -19.310 1.00 84.00 95 ARG A O 1
ATOM 718 N N . ALA A 1 96 ? 10.089 2.652 -20.041 1.00 85.56 96 ALA A N 1
ATOM 719 C CA . ALA A 1 96 ? 8.955 1.744 -20.183 1.00 85.56 96 ALA A CA 1
ATOM 720 C C . ALA A 1 96 ? 8.239 1.508 -18.845 1.00 85.56 96 ALA A C 1
ATOM 722 O O . ALA A 1 96 ? 7.033 1.278 -18.812 1.00 85.56 96 ALA A O 1
ATOM 723 N N . GLU A 1 97 ? 8.969 1.549 -17.731 1.00 84.94 97 GLU A N 1
ATOM 724 C CA . GLU A 1 97 ? 8.362 1.434 -16.412 1.00 84.94 97 GLU A CA 1
ATOM 725 C C . GLU A 1 97 ? 7.671 2.718 -15.957 1.00 84.94 97 GLU A C 1
ATOM 727 O O . GLU A 1 97 ? 6.564 2.641 -15.426 1.00 84.94 97 GLU A O 1
ATOM 732 N N . ALA A 1 98 ? 8.264 3.883 -16.230 1.00 86.00 98 ALA A N 1
ATOM 733 C CA . ALA A 1 98 ? 7.624 5.170 -15.985 1.00 86.00 98 ALA A CA 1
ATOM 734 C C . ALA A 1 98 ? 6.285 5.282 -16.736 1.00 86.00 98 ALA A C 1
ATOM 736 O O . ALA A 1 98 ? 5.289 5.689 -16.140 1.00 86.00 98 ALA A O 1
ATOM 737 N N . ASP A 1 99 ? 6.228 4.832 -17.994 1.00 90.88 99 ASP A N 1
ATOM 738 C CA . ASP A 1 99 ? 4.990 4.816 -18.784 1.00 90.88 99 ASP A CA 1
ATOM 739 C C . ASP A 1 99 ? 3.924 3.896 -18.168 1.00 90.88 99 ASP A C 1
ATOM 741 O O . ASP A 1 99 ? 2.754 4.270 -18.071 1.00 90.88 99 ASP A O 1
ATOM 745 N N . ARG A 1 100 ? 4.316 2.705 -17.691 1.00 88.00 100 ARG A N 1
ATOM 746 C CA . ARG A 1 100 ? 3.399 1.771 -17.010 1.00 88.00 100 ARG A CA 1
ATOM 747 C C . ARG A 1 100 ? 2.847 2.358 -15.719 1.00 88.00 100 ARG A C 1
ATOM 749 O O . ARG A 1 100 ? 1.645 2.268 -15.477 1.00 88.00 100 ARG A O 1
ATOM 756 N N . LEU A 1 101 ? 3.713 2.951 -14.901 1.00 88.38 101 LEU A N 1
ATOM 757 C CA . LEU A 1 101 ? 3.322 3.535 -13.623 1.00 88.38 101 LEU A CA 1
ATOM 758 C C . LEU A 1 101 ? 2.421 4.756 -13.831 1.00 88.38 101 LEU A C 1
ATOM 760 O O . LEU A 1 101 ? 1.387 4.878 -13.180 1.00 88.38 101 LEU A O 1
ATOM 764 N N . SER A 1 102 ? 2.767 5.611 -14.795 1.00 90.62 102 SER A N 1
ATOM 765 C CA . SER A 1 102 ? 1.953 6.760 -15.197 1.00 90.62 102 SER A CA 1
ATOM 766 C C . SER A 1 102 ? 0.576 6.325 -15.705 1.00 90.62 102 SER A C 1
ATOM 768 O O . SER A 1 102 ? -0.446 6.866 -15.276 1.00 90.62 102 SER A O 1
ATOM 770 N N . GLY A 1 103 ? 0.522 5.290 -16.549 1.00 91.56 103 GLY A N 1
ATOM 771 C CA . GLY A 1 103 ? -0.732 4.706 -17.023 1.00 91.56 103 GLY A CA 1
ATOM 772 C C . GLY A 1 103 ? -1.585 4.143 -15.885 1.00 91.56 103 GLY A C 1
ATOM 773 O O . GLY A 1 103 ? -2.782 4.426 -15.818 1.00 91.56 103 GLY A O 1
ATOM 774 N N . PHE A 1 104 ? -0.966 3.413 -14.953 1.00 89.94 104 PHE A N 1
ATOM 775 C CA . PHE A 1 104 ? -1.632 2.880 -13.765 1.00 89.94 104 PHE A CA 1
ATOM 776 C C . PHE A 1 104 ? -2.221 3.991 -12.889 1.00 89.94 104 PHE A C 1
ATOM 778 O O . PHE A 1 104 ? -3.414 3.961 -12.594 1.00 89.94 104 PHE A O 1
ATOM 785 N N . VAL A 1 105 ? -1.421 4.997 -12.519 1.00 88.62 105 VAL A N 1
ATOM 786 C CA . VAL A 1 105 ? -1.875 6.124 -11.686 1.00 88.62 105 VAL A CA 1
ATOM 787 C C . VAL A 1 105 ? -2.972 6.915 -12.394 1.00 88.62 105 VAL A C 1
ATOM 789 O O . VAL A 1 105 ? -3.980 7.253 -11.778 1.00 88.62 105 VAL A O 1
ATOM 792 N N . THR A 1 106 ? -2.830 7.155 -13.698 1.00 90.44 106 THR A N 1
ATOM 793 C CA . THR A 1 106 ? -3.855 7.842 -14.494 1.00 90.44 106 THR A CA 1
ATOM 794 C C . THR A 1 106 ? -5.172 7.072 -14.476 1.00 90.44 106 THR A C 1
ATOM 796 O O . THR A 1 106 ? -6.227 7.666 -14.252 1.00 90.44 106 THR A O 1
ATOM 799 N N . TYR A 1 107 ? -5.132 5.755 -14.690 1.00 87.19 107 TYR A N 1
ATOM 800 C CA . TYR A 1 107 ? -6.325 4.916 -14.619 1.00 87.19 107 TYR A CA 1
ATOM 801 C C . TYR A 1 107 ? -6.935 4.925 -13.214 1.00 87.19 107 TYR A C 1
ATOM 803 O O . TYR A 1 107 ? -8.141 5.119 -13.076 1.00 87.19 107 TYR A O 1
ATOM 811 N N . PHE A 1 108 ? -6.103 4.786 -12.180 1.00 86.50 108 PHE A N 1
ATOM 812 C CA . PHE A 1 108 ? -6.520 4.799 -10.782 1.00 86.50 108 PHE A CA 1
ATOM 813 C C . PHE A 1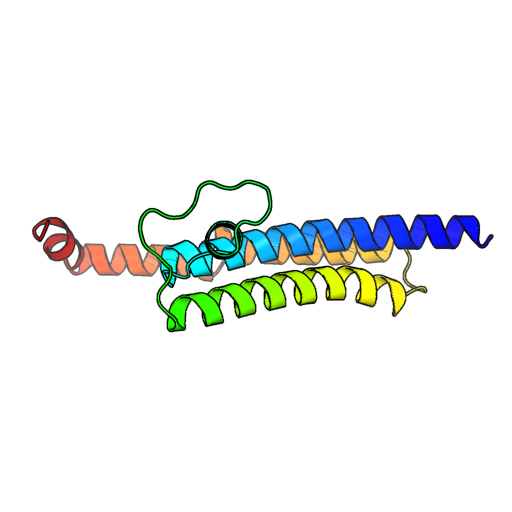 108 ? -7.239 6.106 -10.423 1.00 86.50 108 PHE A C 1
ATOM 815 O O . PHE A 1 108 ? -8.402 6.084 -10.025 1.00 86.50 108 PHE A O 1
ATOM 822 N N . VAL A 1 109 ? -6.607 7.259 -10.653 1.00 86.06 109 VAL A N 1
ATOM 823 C CA . VAL A 1 109 ? -7.206 8.574 -10.371 1.00 86.06 109 VAL A CA 1
ATOM 824 C C . VAL A 1 109 ? -8.502 8.764 -11.158 1.00 86.06 109 VAL A C 1
ATOM 826 O O . VAL A 1 109 ? -9.507 9.203 -10.595 1.00 86.06 109 VAL A O 1
ATOM 829 N N . ARG A 1 110 ? -8.526 8.383 -12.444 1.00 85.25 110 ARG A N 1
ATOM 830 C CA . ARG A 1 110 ? -9.747 8.474 -13.256 1.00 85.25 110 ARG A CA 1
ATOM 831 C C . ARG A 1 110 ? -10.857 7.580 -12.720 1.00 85.25 110 ARG A C 1
ATOM 833 O O . ARG A 1 110 ? -11.993 8.030 -12.724 1.00 85.25 110 ARG A O 1
ATOM 840 N N . ALA A 1 111 ? -10.566 6.371 -12.249 1.00 83.56 111 ALA A N 1
ATOM 841 C CA . ALA A 1 111 ? -11.579 5.465 -11.715 1.00 83.56 111 ALA A CA 1
ATOM 842 C C . ALA A 1 111 ? -12.262 6.035 -10.462 1.00 83.56 111 ALA A C 1
ATOM 844 O O . ALA A 1 111 ? -13.493 6.021 -10.390 1.00 83.56 111 ALA A O 1
ATOM 845 N N . PHE A 1 112 ? -11.479 6.575 -9.523 1.00 78.12 112 PHE A N 1
ATOM 846 C CA . PHE A 1 112 ? -11.989 7.066 -8.240 1.00 78.12 112 PHE A CA 1
ATOM 847 C C . PHE A 1 112 ? -12.621 8.461 -8.320 1.00 78.12 112 PHE A C 1
ATOM 849 O O . PHE A 1 112 ? -13.668 8.672 -7.719 1.00 78.12 112 PHE A O 1
ATOM 856 N N . PHE A 1 113 ? -12.039 9.396 -9.080 1.00 74.06 113 PHE A N 1
ATOM 857 C CA . PHE A 1 113 ? -12.485 10.798 -9.068 1.00 74.06 113 PHE A CA 1
ATOM 858 C C . PHE A 1 113 ? -13.361 11.202 -10.259 1.00 74.06 113 PHE A C 1
ATOM 860 O O . PHE A 1 113 ? -14.239 12.041 -10.109 1.00 74.06 113 PHE A O 1
ATOM 867 N N . GLY A 1 114 ? -13.134 10.647 -11.454 1.00 65.69 114 GLY A N 1
ATOM 868 C CA . GLY A 1 114 ? -13.855 11.063 -12.672 1.00 65.69 114 GLY A CA 1
ATOM 869 C C . GLY A 1 114 ? -14.759 9.993 -13.292 1.00 65.69 114 GLY A C 1
ATOM 870 O O . GLY A 1 114 ? -15.533 10.281 -14.210 1.00 65.69 114 GLY A O 1
ATOM 871 N N . GLY A 1 115 ? -14.613 8.750 -12.841 1.00 72.94 115 GLY A N 1
ATOM 872 C CA . GLY A 1 115 ? -15.103 7.548 -13.498 1.00 72.94 115 GLY A CA 1
ATOM 873 C C . GLY A 1 115 ? -16.357 6.972 -12.856 1.00 72.94 115 GLY A C 1
ATOM 874 O O . GLY A 1 115 ? -17.092 7.648 -12.140 1.00 72.94 115 GLY A O 1
ATOM 875 N N . ALA A 1 116 ? -16.608 5.695 -13.146 1.00 75.44 116 ALA A N 1
ATOM 876 C CA . ALA A 1 116 ? -17.827 5.004 -12.739 1.00 75.44 116 ALA A CA 1
ATOM 877 C C . ALA A 1 116 ? -18.024 4.972 -11.215 1.00 75.44 116 ALA A C 1
ATOM 879 O O . ALA A 1 116 ? -19.155 5.106 -10.768 1.00 75.44 116 ALA A O 1
ATOM 880 N N . VAL A 1 117 ? -16.947 4.842 -10.427 1.00 78.69 117 VAL A N 1
ATOM 881 C CA . VAL A 1 117 ? -17.048 4.750 -8.961 1.00 78.69 117 VAL A CA 1
ATOM 882 C C . VAL A 1 117 ? -17.529 6.071 -8.368 1.00 78.69 117 VAL A C 1
ATOM 884 O O . VAL A 1 117 ? -18.543 6.081 -7.680 1.00 78.69 117 VAL A O 1
ATOM 887 N N . GLY A 1 118 ? -16.873 7.192 -8.688 1.00 80.44 118 GLY A N 1
ATOM 888 C CA . GLY A 1 118 ? -17.297 8.512 -8.201 1.00 80.44 118 GLY A CA 1
ATOM 889 C C . GLY A 1 118 ? -18.735 8.849 -8.609 1.00 80.44 118 GLY A C 1
ATOM 890 O O . GLY A 1 118 ? -19.553 9.222 -7.774 1.00 80.44 118 GLY A O 1
ATOM 891 N N . ARG A 1 119 ? -19.092 8.594 -9.875 1.00 83.69 119 ARG A N 1
ATOM 892 C CA . ARG A 1 119 ? -20.460 8.819 -10.374 1.00 83.69 119 ARG A CA 1
ATOM 893 C C . ARG A 1 119 ? -21.502 7.914 -9.719 1.00 83.69 119 ARG A C 1
ATOM 895 O O . ARG A 1 119 ? -22.646 8.330 -9.570 1.00 83.69 119 ARG A O 1
ATOM 902 N N . LEU A 1 120 ? -21.134 6.688 -9.346 1.00 85.56 120 LEU A N 1
ATOM 903 C CA . LEU A 1 120 ? -22.018 5.783 -8.615 1.00 85.56 120 LEU A CA 1
ATOM 904 C C . LEU A 1 120 ? -22.312 6.323 -7.213 1.00 85.56 120 LEU A C 1
ATOM 906 O O . LEU A 1 120 ? -23.467 6.294 -6.800 1.00 85.56 120 LEU A O 1
ATOM 910 N N . PHE A 1 121 ? -21.304 6.853 -6.511 1.00 83.69 121 PHE A N 1
ATOM 911 C CA . PHE A 1 121 ? -21.510 7.513 -5.219 1.00 83.69 121 PHE A CA 1
ATOM 912 C C . PHE A 1 121 ? -22.398 8.755 -5.352 1.00 83.69 121 PHE A C 1
ATOM 914 O O . PHE A 1 121 ? -23.351 8.889 -4.587 1.00 83.69 121 PHE A O 1
ATOM 921 N N . ASP A 1 122 ? -22.165 9.605 -6.356 1.00 84.81 122 ASP A N 1
ATOM 922 C CA . ASP A 1 122 ? -23.016 10.778 -6.609 1.00 84.81 122 ASP A CA 1
ATOM 923 C C . ASP A 1 122 ? -24.470 10.380 -6.903 1.00 84.81 122 ASP A C 1
ATOM 925 O O . ASP A 1 122 ? -25.409 10.962 -6.353 1.00 84.81 122 ASP A O 1
ATOM 929 N N . ALA A 1 123 ? -24.676 9.355 -7.736 1.00 87.44 123 ALA A N 1
ATOM 930 C CA . ALA A 1 123 ? -26.004 8.837 -8.049 1.00 87.44 123 ALA A CA 1
ATOM 931 C C . ALA A 1 123 ? -26.687 8.231 -6.815 1.00 87.44 123 ALA A C 1
ATOM 933 O O . ALA A 1 123 ? -27.870 8.483 -6.591 1.00 87.44 123 ALA A O 1
ATOM 934 N N . LEU A 1 124 ? -25.946 7.481 -5.992 1.00 88.25 124 LEU A N 1
ATOM 935 C CA . LEU A 1 124 ? -26.449 6.895 -4.750 1.00 88.25 124 LEU A CA 1
ATOM 936 C C . LEU A 1 124 ? -26.880 7.983 -3.760 1.00 88.25 124 LEU A C 1
ATOM 938 O O . LEU A 1 124 ? -27.980 7.912 -3.220 1.00 88.25 124 LEU A O 1
ATOM 942 N N . ILE A 1 125 ? -26.057 9.015 -3.558 1.00 86.19 125 ILE A N 1
ATOM 943 C CA . ILE A 1 125 ? -26.384 10.147 -2.678 1.00 86.19 125 ILE A CA 1
ATOM 944 C C . ILE A 1 125 ? -27.598 10.905 -3.220 1.00 86.19 125 ILE A C 1
ATOM 946 O O . ILE A 1 125 ? -28.502 11.248 -2.456 1.00 86.19 125 ILE A O 1
ATOM 950 N N . SER A 1 126 ? -27.661 11.139 -4.534 1.00 88.81 126 SER A N 1
ATOM 951 C CA . SER A 1 126 ? -28.816 11.796 -5.147 1.00 88.81 126 SER A CA 1
ATOM 952 C C . SER A 1 126 ? -30.095 10.970 -4.997 1.00 88.81 126 SER A C 1
ATOM 954 O O . SER A 1 126 ? -31.148 11.551 -4.748 1.00 88.81 126 SER A O 1
ATOM 956 N N . PHE A 1 127 ? -30.016 9.645 -5.124 1.00 88.75 127 PHE A N 1
ATOM 957 C CA . PHE A 1 127 ? -31.141 8.739 -4.901 1.00 88.75 127 PHE A CA 1
ATOM 958 C C . PHE A 1 127 ? -31.605 8.776 -3.441 1.00 88.75 127 PHE A C 1
ATOM 960 O O . PHE A 1 127 ? -32.769 9.066 -3.180 1.00 88.75 127 PHE A O 1
ATOM 967 N N . LEU A 1 128 ? -30.687 8.597 -2.484 1.00 87.50 128 LEU A N 1
ATOM 968 C CA . LEU A 1 128 ? -30.987 8.673 -1.047 1.00 87.50 128 LEU A CA 1
ATOM 969 C C . LEU A 1 128 ? -31.612 10.020 -0.652 1.00 87.50 128 LEU A C 1
ATOM 971 O O . LEU A 1 128 ? -32.467 10.076 0.233 1.00 87.50 128 LEU A O 1
ATOM 975 N N . ARG A 1 129 ? -31.204 11.106 -1.319 1.00 85.12 129 ARG A N 1
ATOM 976 C CA . ARG A 1 129 ? -31.783 12.441 -1.139 1.00 85.12 129 ARG A CA 1
ATOM 977 C C . ARG A 1 129 ? -33.203 12.547 -1.686 1.00 85.12 129 ARG A C 1
ATOM 979 O O . ARG A 1 129 ? -34.047 13.133 -1.018 1.00 85.12 129 ARG A O 1
ATOM 986 N N . VAL A 1 130 ? -33.453 12.029 -2.887 1.00 88.31 130 VAL A N 1
ATOM 987 C CA . VAL A 1 130 ? -34.778 12.067 -3.530 1.00 88.31 130 VAL A CA 1
ATOM 988 C C . VAL A 1 130 ? -35.787 11.221 -2.757 1.00 88.31 130 VAL A C 1
ATOM 990 O O . VAL A 1 130 ? -36.903 11.675 -2.530 1.00 88.31 130 VAL A O 1
ATOM 993 N N . GLU A 1 131 ? -35.373 10.047 -2.284 1.00 85.56 131 GLU A N 1
ATOM 994 C CA . GLU A 1 131 ? -36.216 9.136 -1.497 1.00 85.56 131 GLU A CA 1
ATOM 995 C C . GLU A 1 131 ? -36.419 9.598 -0.040 1.00 85.56 131 GLU A C 1
ATOM 997 O O . GLU A 1 131 ? -37.062 8.915 0.753 1.00 85.56 131 GLU A O 1
ATOM 1002 N N . GLY A 1 132 ? -35.852 10.744 0.360 1.00 78.50 132 GLY A N 1
ATOM 1003 C CA . GLY A 1 132 ? -35.996 11.290 1.715 1.00 78.50 132 GLY A CA 1
ATOM 1004 C C . GLY A 1 132 ? -35.311 10.468 2.818 1.00 78.50 132 GLY A C 1
ATOM 1005 O O . GLY A 1 132 ? -35.431 10.801 3.995 1.00 78.50 132 GLY A O 1
ATOM 1006 N N . LEU A 1 133 ? -34.544 9.435 2.458 1.00 75.44 133 LEU A N 1
ATOM 1007 C CA . LEU A 1 133 ? -33.878 8.505 3.380 1.00 75.44 133 LEU A CA 1
ATOM 1008 C C . LEU A 1 133 ? -32.666 9.116 4.106 1.00 75.44 133 LEU A C 1
ATOM 1010 O O . LEU A 1 133 ? -32.116 8.496 5.012 1.00 75.44 133 LEU A O 1
ATOM 1014 N N . LEU A 1 134 ? -32.249 10.332 3.733 1.00 64.50 134 LEU A N 1
ATOM 1015 C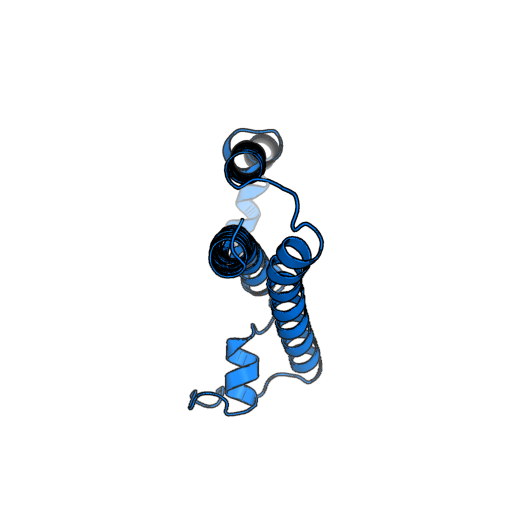 CA . LEU A 1 134 ? -31.197 11.080 4.435 1.00 64.50 134 LEU A CA 1
ATOM 1016 C C . LEU A 1 134 ? -31.678 11.726 5.744 1.00 64.50 134 LEU A C 1
ATOM 1018 O O . LEU A 1 134 ? -30.865 11.945 6.637 1.00 64.50 134 LEU A O 1
ATOM 1022 N N . VAL A 1 135 ? -32.973 12.033 5.870 1.00 63.19 135 VAL A N 1
ATOM 1023 C CA . VAL A 1 135 ? -33.531 12.758 7.029 1.00 63.19 135 VAL A CA 1
ATOM 1024 C C . VAL A 1 135 ? -33.502 11.929 8.329 1.00 63.19 135 VAL A C 1
ATOM 1026 O O . VAL A 1 135 ? -33.055 12.463 9.344 1.00 63.19 135 VAL A O 1
ATOM 1029 N N . PRO A 1 136 ? -33.848 10.622 8.337 1.00 60.56 136 PRO A N 1
ATOM 1030 C CA . PRO A 1 136 ? -33.834 9.814 9.563 1.00 60.56 136 PRO A CA 1
ATOM 1031 C C . PRO A 1 136 ? -32.437 9.592 10.167 1.00 60.56 136 PRO A C 1
ATOM 1033 O O . PRO A 1 136 ? -32.331 9.221 11.331 1.00 60.56 136 PRO A O 1
ATOM 1036 N N . LEU A 1 137 ? -31.362 9.794 9.394 1.00 58.34 137 LEU A N 1
ATOM 1037 C CA . LEU A 1 137 ? -29.979 9.575 9.840 1.00 58.34 137 LEU A CA 1
ATOM 1038 C C . LEU A 1 137 ? -29.397 10.755 10.641 1.00 58.34 137 LEU A C 1
ATOM 1040 O O . LEU A 1 137 ? -28.354 10.592 11.272 1.00 58.34 137 LEU A O 1
ATOM 1044 N N . TRP A 1 138 ? -30.039 11.930 10.618 1.00 56.88 138 TRP A N 1
ATOM 1045 C CA . TRP A 1 138 ? -29.564 13.127 11.325 1.00 56.88 138 TRP A CA 1
ATOM 1046 C C . TRP A 1 138 ? -30.248 13.343 12.685 1.00 56.88 138 TRP A C 1
ATOM 1048 O O . TRP A 1 138 ? -29.622 13.869 13.597 1.00 56.88 138 TRP A O 1
ATOM 1058 N N . GLU A 1 139 ? -31.498 12.901 12.856 1.00 55.16 139 GLU A N 1
ATOM 1059 C CA . GLU A 1 139 ? -32.285 13.134 14.084 1.00 55.16 139 GLU A CA 1
ATOM 1060 C C . GLU A 1 139 ? -32.035 12.112 15.211 1.00 55.16 139 GLU A C 1
ATOM 1062 O O . GLU A 1 139 ? -32.564 12.273 16.307 1.00 55.16 139 GLU A O 1
ATOM 1067 N N . SER A 1 140 ? -31.223 11.071 14.983 1.00 50.62 140 SER A N 1
ATOM 1068 C CA . SER A 1 140 ? -30.900 10.061 16.007 1.00 50.62 140 SER A CA 1
ATOM 1069 C C . SER A 1 140 ? -29.564 10.296 16.738 1.00 50.62 140 SER A C 1
ATOM 1071 O O . SER A 1 140 ? -29.036 9.353 17.337 1.00 50.62 140 SER A O 1
ATOM 1073 N N . ARG A 1 141 ? -28.990 11.506 16.664 1.00 44.50 141 ARG A N 1
ATOM 1074 C CA . ARG A 1 141 ? -27.887 11.958 17.531 1.00 44.50 141 ARG A CA 1
ATOM 1075 C C . ARG A 1 141 ? -28.334 13.094 18.435 1.00 44.50 141 ARG A C 1
ATOM 1077 O O . ARG A 1 141 ? -28.978 14.027 17.913 1.00 44.50 141 ARG A O 1
#